Protein AF-A0A1B6I5Y1-F1 (afdb_monomer_lite)

Radius of gyration: 21.7 Å; chains: 1; bounding box: 47×39×63 Å

Structure (mmCIF, N/CA/C/O backbone):
data_AF-A0A1B6I5Y1-F1
#
_entry.id   AF-A0A1B6I5Y1-F1
#
loop_
_atom_site.group_PDB
_atom_site.id
_atom_site.type_symbol
_atom_site.label_atom_id
_atom_site.label_alt_id
_atom_site.label_comp_id
_atom_site.label_asym_id
_atom_site.label_entity_id
_atom_site.label_seq_id
_atom_site.pdbx_PDB_ins_code
_atom_site.Cartn_x
_atom_site.Cartn_y
_atom_site.Cartn_z
_atom_site.occupancy
_atom_site.B_iso_or_equiv
_atom_site.auth_seq_id
_atom_site.auth_comp_id
_atom_site.auth_asym_id
_atom_site.auth_atom_id
_atom_site.pdbx_PDB_model_num
ATOM 1 N N . ALA A 1 1 ? 21.804 2.739 -23.899 1.00 83.56 1 ALA A N 1
ATOM 2 C CA . ALA A 1 1 ? 20.332 2.683 -23.996 1.00 83.56 1 ALA A CA 1
ATOM 3 C C . ALA A 1 1 ? 19.768 3.865 -23.230 1.00 83.56 1 ALA A C 1
ATOM 5 O O . ALA A 1 1 ? 20.301 4.173 -22.169 1.00 83.56 1 ALA A O 1
ATOM 6 N N . THR A 1 2 ? 18.769 4.548 -23.776 1.00 92.75 2 THR A N 1
ATOM 7 C CA . THR A 1 2 ? 18.210 5.788 -23.212 1.00 92.75 2 THR A CA 1
ATOM 8 C C . THR A 1 2 ? 16.704 5.664 -23.040 1.00 92.75 2 THR A C 1
ATOM 10 O O . THR A 1 2 ? 16.043 5.015 -23.852 1.00 92.75 2 THR A O 1
ATOM 13 N N . VAL A 1 3 ? 16.177 6.280 -21.980 1.00 93.62 3 VAL A N 1
ATOM 14 C CA . VAL A 1 3 ? 14.732 6.390 -21.741 1.00 93.62 3 VAL A CA 1
ATOM 15 C C . VAL A 1 3 ? 14.197 7.565 -22.555 1.00 93.62 3 VAL A C 1
ATOM 17 O O . VAL A 1 3 ? 14.768 8.655 -22.518 1.00 93.62 3 VAL A O 1
ATOM 20 N N . HIS A 1 4 ? 13.123 7.339 -23.302 1.00 93.19 4 HIS A N 1
ATOM 21 C CA . HIS A 1 4 ? 12.463 8.363 -24.110 1.00 93.19 4 HIS A CA 1
ATOM 22 C C . HIS A 1 4 ? 11.214 8.921 -23.410 1.00 93.19 4 HIS A C 1
ATOM 24 O O . HIS A 1 4 ? 10.769 8.408 -22.387 1.00 93.19 4 HIS A O 1
ATOM 30 N N . HIS A 1 5 ? 10.635 9.994 -23.961 1.00 92.81 5 HIS A N 1
ATOM 31 C CA . HIS A 1 5 ? 9.440 10.651 -23.406 1.00 92.81 5 HIS A CA 1
ATOM 32 C C . HIS A 1 5 ? 8.190 9.757 -23.357 1.00 92.81 5 HIS A C 1
ATOM 34 O O . HIS A 1 5 ? 7.252 10.072 -22.636 1.00 92.81 5 HIS A O 1
ATOM 40 N N . ASP A 1 6 ? 8.178 8.662 -24.118 1.00 93.31 6 ASP A N 1
ATOM 41 C CA . ASP A 1 6 ? 7.140 7.628 -24.106 1.00 93.31 6 ASP A CA 1
ATOM 42 C C . ASP A 1 6 ? 7.409 6.522 -23.065 1.00 93.31 6 ASP A C 1
ATOM 44 O O . ASP A 1 6 ? 6.747 5.490 -23.093 1.00 93.31 6 ASP A O 1
ATOM 48 N N . TYR A 1 7 ? 8.385 6.723 -22.170 1.00 94.31 7 TYR A N 1
ATOM 49 C CA . TYR A 1 7 ? 8.868 5.776 -21.154 1.00 94.31 7 TYR A CA 1
ATOM 50 C C . TYR A 1 7 ? 9.551 4.517 -21.701 1.00 94.31 7 TYR A C 1
ATOM 52 O O . TYR A 1 7 ? 10.025 3.691 -20.918 1.00 94.31 7 TYR A O 1
ATOM 60 N N . SER A 1 8 ? 9.673 4.385 -23.024 1.00 95.44 8 SER A N 1
ATOM 61 C CA . SER A 1 8 ? 10.364 3.259 -23.644 1.00 95.44 8 SER A CA 1
ATOM 62 C C . SER A 1 8 ? 11.880 3.389 -23.511 1.00 95.44 8 SER A C 1
ATOM 64 O O . SER A 1 8 ? 12.449 4.487 -23.539 1.00 95.44 8 SER A O 1
ATOM 66 N N . VAL A 1 9 ? 12.558 2.248 -23.402 1.00 96.12 9 VAL A N 1
ATOM 67 C CA . VAL A 1 9 ? 14.023 2.180 -23.381 1.00 96.12 9 VAL A CA 1
ATOM 68 C C . VAL A 1 9 ? 14.500 1.744 -24.752 1.00 96.12 9 VAL A C 1
ATOM 70 O O . VAL A 1 9 ? 14.144 0.658 -25.213 1.00 96.12 9 VAL A O 1
ATOM 73 N N . ARG A 1 10 ? 15.319 2.572 -25.408 1.00 96.06 10 ARG A N 1
ATOM 74 C CA . ARG A 1 10 ? 15.784 2.307 -26.776 1.00 96.06 10 ARG A CA 1
ATOM 75 C C . ARG A 1 10 ? 17.303 2.279 -26.889 1.00 96.06 10 ARG A C 1
ATOM 77 O O . ARG A 1 10 ? 18.031 2.893 -26.101 1.00 96.06 10 ARG A O 1
ATOM 84 N N . THR A 1 11 ? 17.792 1.529 -27.870 1.00 95.12 11 THR A N 1
ATOM 85 C CA . THR A 1 11 ? 19.180 1.626 -28.340 1.00 95.12 11 THR A CA 1
ATOM 86 C C . THR A 1 11 ? 19.377 2.908 -29.150 1.00 95.12 11 THR A C 1
ATOM 88 O O . THR A 1 11 ? 18.416 3.534 -29.589 1.00 95.12 11 THR A O 1
ATOM 91 N N . GLU A 1 12 ? 20.631 3.272 -29.420 1.00 93.81 12 GLU A N 1
ATOM 92 C CA . GLU A 1 12 ? 20.963 4.424 -30.276 1.00 93.81 12 GLU A CA 1
ATOM 93 C C . GLU A 1 12 ? 20.404 4.287 -31.706 1.00 93.81 12 GLU A C 1
ATOM 95 O O . GLU A 1 12 ? 20.086 5.284 -32.345 1.00 93.81 12 GLU A O 1
ATOM 100 N N . SER A 1 13 ? 20.213 3.054 -32.191 1.00 93.25 13 SER A N 1
ATOM 101 C CA . SER A 1 13 ? 19.580 2.749 -33.482 1.00 93.25 13 SER A CA 1
ATOM 102 C C . SER A 1 13 ? 18.049 2.882 -33.486 1.00 93.25 13 SER A C 1
ATOM 104 O O . SER A 1 13 ? 17.427 2.687 -34.527 1.00 93.25 13 SER A O 1
ATOM 106 N N . GLY A 1 14 ? 17.427 3.176 -32.339 1.00 89.75 14 GLY A N 1
ATOM 107 C CA . GLY A 1 14 ? 15.977 3.324 -32.198 1.00 89.75 14 GLY A CA 1
ATOM 108 C C . GLY A 1 14 ? 15.206 2.023 -31.952 1.00 89.75 14 GLY A C 1
ATOM 109 O O . GLY A 1 14 ? 13.975 2.059 -31.884 1.00 89.75 14 GLY A O 1
ATOM 110 N N . CYS A 1 15 ? 15.892 0.887 -31.785 1.00 95.75 15 CYS A N 1
ATOM 111 C CA . CYS A 1 15 ? 15.256 -0.381 -31.423 1.00 95.75 15 CYS A CA 1
ATOM 112 C C . CYS A 1 15 ? 14.767 -0.340 -29.968 1.00 95.75 15 CYS A C 1
ATOM 114 O O . CYS A 1 15 ? 15.501 0.091 -29.078 1.00 95.75 15 CYS A O 1
ATOM 116 N N . ILE A 1 16 ? 13.540 -0.809 -29.728 1.00 95.12 16 ILE A N 1
ATOM 117 C CA . ILE A 1 16 ? 12.926 -0.855 -28.394 1.00 95.12 16 ILE A CA 1
ATOM 118 C C . ILE A 1 16 ? 13.461 -2.076 -27.640 1.00 95.12 16 ILE A C 1
ATOM 120 O O . ILE A 1 16 ? 13.318 -3.203 -28.107 1.00 95.12 16 ILE A O 1
ATOM 124 N N . LEU A 1 17 ? 14.077 -1.839 -26.482 1.00 95.06 17 LEU A N 1
ATOM 125 C CA . LEU A 1 17 ? 14.539 -2.871 -25.551 1.00 95.06 17 LEU A CA 1
ATOM 126 C C . LEU A 1 17 ? 13.477 -3.187 -24.495 1.00 95.06 17 LEU A C 1
ATOM 128 O O . LEU A 1 17 ? 13.259 -4.349 -24.175 1.00 95.06 17 LEU A O 1
ATOM 132 N N . GLN A 1 18 ? 12.827 -2.150 -23.963 1.00 95.38 18 GLN A N 1
ATOM 133 C CA . GLN A 1 18 ? 11.726 -2.257 -23.005 1.00 95.38 18 GLN A CA 1
ATOM 134 C C . GLN A 1 18 ? 10.613 -1.301 -23.420 1.00 95.38 18 GLN A C 1
ATOM 136 O O . GLN A 1 18 ? 10.889 -0.161 -23.807 1.00 95.38 18 GLN A O 1
ATOM 141 N N . PHE A 1 19 ? 9.365 -1.759 -23.324 1.00 95.62 19 PHE A N 1
ATOM 142 C CA . PHE A 1 19 ? 8.200 -0.911 -23.583 1.00 95.62 19 PHE A CA 1
ATOM 143 C C . PHE A 1 19 ? 8.048 0.173 -22.518 1.00 95.62 19 PHE A C 1
ATOM 145 O O . PHE A 1 19 ? 7.721 1.306 -22.854 1.00 95.62 19 PHE A O 1
ATOM 152 N N . VAL A 1 20 ? 8.344 -0.171 -21.265 1.00 95.56 20 VAL A N 1
ATOM 153 C CA . VAL A 1 20 ? 8.328 0.733 -20.118 1.00 95.56 20 VAL A CA 1
ATOM 154 C C . VAL A 1 20 ? 9.609 0.504 -19.323 1.00 95.56 20 VAL A C 1
ATOM 156 O O . VAL A 1 20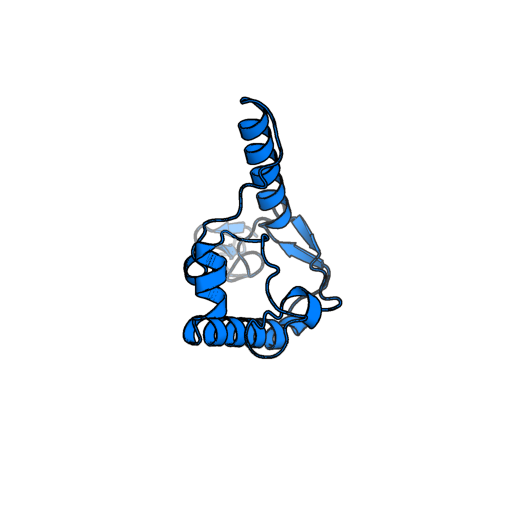 ? 9.988 -0.639 -19.070 1.00 95.56 20 VAL A O 1
ATOM 159 N N . TYR A 1 21 ? 10.300 1.580 -18.956 1.00 94.38 21 TYR A N 1
ATOM 160 C CA . TYR A 1 21 ? 11.478 1.516 -18.095 1.00 94.38 21 TYR A CA 1
ATOM 161 C C . TYR A 1 21 ? 11.163 0.759 -16.799 1.00 94.38 21 TYR A C 1
ATOM 163 O O . TYR A 1 21 ? 10.267 1.161 -16.067 1.00 94.38 21 TYR A O 1
ATOM 171 N N . GLY A 1 22 ? 11.885 -0.333 -16.533 1.00 92.00 22 GLY A N 1
ATOM 172 C CA . GLY A 1 22 ? 11.708 -1.111 -15.299 1.00 92.00 22 GLY A CA 1
ATOM 173 C C . GLY A 1 22 ? 10.350 -1.809 -15.155 1.00 92.00 22 GLY A C 1
ATOM 174 O O . GLY A 1 22 ? 10.021 -2.227 -14.054 1.00 92.00 22 GLY A O 1
ATOM 175 N N . ASP A 1 23 ? 9.567 -1.922 -16.237 1.00 92.19 23 ASP A N 1
ATOM 176 C CA . ASP A 1 23 ? 8.180 -2.424 -16.267 1.00 92.19 23 ASP A CA 1
ATOM 177 C C . ASP A 1 23 ? 7.155 -1.609 -15.441 1.00 92.19 23 ASP A C 1
ATOM 179 O O . ASP A 1 23 ? 5.954 -1.863 -15.536 1.00 92.19 23 ASP A O 1
ATOM 183 N N . ASP A 1 24 ? 7.592 -0.586 -14.699 1.00 92.75 24 ASP A N 1
ATOM 184 C CA . ASP A 1 24 ? 6.764 0.254 -13.819 1.00 92.75 24 ASP A CA 1
ATOM 185 C C . ASP A 1 24 ? 6.961 1.776 -14.011 1.00 92.75 24 ASP A C 1
ATOM 187 O O . ASP A 1 24 ? 6.210 2.577 -13.455 1.00 92.75 24 ASP A O 1
ATOM 191 N N . ALA A 1 25 ? 7.937 2.181 -14.830 1.00 93.00 25 ALA A N 1
ATOM 192 C CA . ALA A 1 25 ? 8.363 3.559 -15.082 1.00 93.00 25 ALA A CA 1
ATOM 193 C C . ALA A 1 25 ? 8.914 4.313 -13.857 1.00 93.00 25 ALA A C 1
ATOM 195 O O . ALA A 1 25 ? 9.085 5.536 -13.926 1.00 93.00 25 ALA A O 1
ATOM 196 N N . PHE A 1 26 ? 9.219 3.630 -12.752 1.00 93.50 26 PHE A N 1
ATOM 197 C CA . PHE A 1 26 ? 9.728 4.281 -11.550 1.00 93.50 26 PHE A CA 1
ATOM 198 C C . PHE A 1 26 ? 11.246 4.418 -11.566 1.00 93.50 26 PHE A C 1
ATOM 200 O O . PHE A 1 26 ? 11.988 3.509 -11.921 1.00 93.50 26 PHE A O 1
ATOM 207 N N . ASP A 1 27 ? 11.727 5.578 -11.124 1.00 92.31 27 ASP A N 1
ATOM 208 C CA . ASP A 1 27 ? 13.152 5.816 -10.934 1.00 92.31 27 ASP A CA 1
ATOM 209 C C . ASP A 1 27 ? 13.671 5.023 -9.727 1.00 92.31 27 ASP A C 1
ATOM 211 O O . ASP A 1 27 ? 13.259 5.251 -8.586 1.00 92.31 27 ASP A O 1
ATOM 215 N N . ALA A 1 28 ? 14.634 4.135 -9.983 1.00 90.62 28 ALA A N 1
ATOM 216 C CA . ALA A 1 28 ? 15.248 3.277 -8.979 1.00 90.62 28 ALA A CA 1
ATOM 217 C C . ALA A 1 28 ? 15.860 4.048 -7.795 1.00 90.62 28 ALA A C 1
ATOM 219 O O . ALA A 1 28 ? 15.939 3.504 -6.695 1.00 90.62 28 ALA A O 1
ATOM 220 N N . THR A 1 29 ? 16.271 5.310 -7.980 1.00 93.19 29 THR A N 1
ATOM 221 C CA . THR A 1 29 ? 16.825 6.130 -6.886 1.00 93.19 29 THR A CA 1
ATOM 222 C C . THR A 1 29 ? 15.780 6.549 -5.850 1.00 93.19 29 THR A C 1
ATOM 224 O O . THR A 1 29 ? 16.132 6.843 -4.707 1.00 93.19 29 THR A O 1
ATOM 227 N N . HIS A 1 30 ? 14.501 6.541 -6.231 1.00 92.94 30 HIS A N 1
ATOM 228 C CA . HIS A 1 30 ? 13.370 6.898 -5.377 1.00 92.94 30 HIS A CA 1
ATOM 229 C C . HIS A 1 30 ? 12.649 5.673 -4.798 1.00 92.94 30 HIS A C 1
ATOM 231 O O . HIS A 1 30 ? 11.698 5.834 -4.031 1.00 92.94 30 HIS A O 1
ATOM 237 N N . LEU A 1 31 ? 13.086 4.458 -5.141 1.00 94.19 31 LEU A N 1
ATOM 238 C CA . LEU A 1 31 ? 12.531 3.234 -4.580 1.00 94.19 31 LEU A CA 1
ATOM 239 C C . LEU A 1 31 ? 13.035 3.018 -3.149 1.00 94.19 31 LEU A C 1
ATOM 241 O O . LEU A 1 31 ? 14.233 3.028 -2.866 1.00 94.19 31 LEU A O 1
ATOM 245 N N . GLU A 1 32 ? 12.100 2.770 -2.238 1.00 94.00 32 GLU A N 1
ATOM 246 C CA . GLU A 1 32 ? 12.366 2.387 -0.856 1.00 94.00 32 GLU A CA 1
ATOM 247 C C . GLU A 1 32 ? 11.993 0.913 -0.657 1.00 94.00 32 GLU A C 1
ATOM 249 O O . GLU A 1 32 ? 10.996 0.433 -1.193 1.00 94.00 32 GLU A O 1
ATOM 254 N N . ASN A 1 33 ? 12.767 0.182 0.148 1.00 92.88 33 ASN A N 1
ATOM 255 C CA . ASN A 1 33 ? 12.392 -1.176 0.534 1.00 92.88 33 ASN A CA 1
ATOM 256 C C . ASN A 1 33 ? 11.319 -1.116 1.632 1.00 92.88 33 ASN A C 1
ATOM 258 O O . ASN A 1 33 ? 11.610 -0.731 2.769 1.00 92.88 33 ASN A O 1
ATOM 262 N N . VAL A 1 34 ? 10.087 -1.475 1.284 1.00 93.00 34 VAL A N 1
ATOM 263 C CA . VAL A 1 34 ? 8.928 -1.477 2.177 1.00 93.00 34 VAL A CA 1
ATOM 264 C C . VAL A 1 34 ? 8.683 -2.896 2.667 1.00 93.00 34 VAL A C 1
ATOM 266 O O . VAL A 1 34 ? 8.655 -3.841 1.883 1.00 93.00 34 VAL A O 1
ATOM 269 N N . SER A 1 35 ? 8.509 -3.046 3.979 1.00 91.44 35 SER A N 1
ATOM 270 C CA . SER A 1 35 ? 8.118 -4.315 4.591 1.00 91.44 35 SER A CA 1
ATOM 271 C C . SER A 1 35 ? 6.621 -4.343 4.862 1.00 91.44 35 SER A C 1
ATOM 273 O O . SER A 1 35 ? 6.114 -3.433 5.522 1.00 91.44 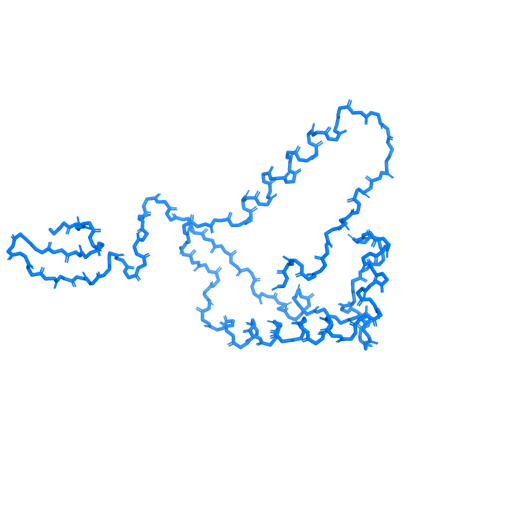35 SER A O 1
ATOM 275 N N . VAL A 1 36 ? 5.945 -5.404 4.431 1.00 88.12 36 VAL A N 1
ATOM 276 C CA . VAL A 1 36 ? 4.543 -5.667 4.769 1.00 88.12 36 VAL A CA 1
ATOM 277 C C . VAL A 1 36 ? 4.509 -6.901 5.642 1.00 88.12 36 VAL A C 1
ATOM 279 O O . VAL A 1 36 ? 4.863 -7.994 5.215 1.00 88.12 36 VAL A O 1
ATOM 282 N N . ASP A 1 37 ? 4.108 -6.712 6.891 1.00 87.56 37 ASP A N 1
ATOM 283 C CA . ASP A 1 37 ? 3.909 -7.831 7.795 1.00 87.56 37 ASP A CA 1
ATOM 284 C C . ASP A 1 37 ? 2.543 -8.466 7.516 1.00 87.56 37 ASP A C 1
ATOM 286 O O . ASP A 1 37 ? 1.508 -7.853 7.793 1.00 87.56 37 ASP A O 1
ATOM 290 N N . MET A 1 38 ? 2.569 -9.678 6.962 1.00 86.50 38 MET A N 1
ATOM 291 C CA . MET A 1 38 ? 1.392 -10.491 6.643 1.00 86.50 38 MET A CA 1
ATOM 292 C C . MET A 1 38 ? 1.106 -11.562 7.706 1.00 86.50 38 MET A C 1
ATOM 294 O O . MET A 1 38 ? 0.195 -12.376 7.535 1.00 86.50 38 MET A O 1
ATOM 298 N N . SER A 1 39 ? 1.867 -11.581 8.806 1.00 88.62 39 SER A N 1
ATOM 299 C CA . SER A 1 39 ? 1.576 -12.461 9.936 1.00 88.62 39 SER A CA 1
ATOM 300 C C . SER A 1 39 ? 0.231 -12.096 10.571 1.00 88.62 39 SER A C 1
ATOM 302 O O . SER A 1 39 ? -0.178 -10.933 10.581 1.00 88.62 39 SER A O 1
ATOM 304 N N . ASN A 1 40 ? -0.487 -13.114 11.058 1.00 90.25 40 ASN A N 1
ATOM 305 C CA . ASN A 1 40 ? -1.813 -12.979 11.672 1.00 90.25 40 ASN A CA 1
ATOM 306 C C . ASN A 1 40 ? -2.799 -12.152 10.824 1.00 90.25 40 ASN A C 1
ATOM 308 O O . ASN A 1 40 ? -3.550 -11.328 11.337 1.00 90.25 40 ASN A O 1
ATOM 312 N N . PHE A 1 41 ? -2.794 -12.378 9.504 1.00 90.25 41 PHE A N 1
ATOM 313 C CA . PHE A 1 41 ? -3.550 -11.591 8.525 1.00 90.25 41 PHE A CA 1
ATOM 314 C C . PHE A 1 41 ? -5.027 -11.389 8.903 1.00 90.25 41 PHE A C 1
ATOM 316 O O . PHE A 1 41 ? -5.533 -10.272 8.854 1.00 90.25 41 PHE A O 1
ATOM 323 N N . LYS A 1 42 ? -5.714 -12.457 9.330 1.00 91.31 42 LYS A N 1
ATOM 324 C CA . LYS A 1 42 ? -7.117 -12.369 9.755 1.00 91.31 42 LYS A CA 1
ATOM 325 C C . LYS A 1 42 ? -7.281 -11.430 10.951 1.00 91.31 42 LYS A C 1
ATOM 327 O O . LYS A 1 42 ? -8.036 -10.482 10.855 1.00 91.31 42 LYS A O 1
ATOM 332 N N . GLU A 1 43 ? -6.518 -11.627 12.022 1.00 90.38 43 GLU A N 1
ATOM 333 C CA . GLU A 1 43 ? -6.611 -10.807 13.241 1.00 90.38 43 GLU A CA 1
ATOM 334 C C . GLU A 1 43 ? -6.324 -9.320 13.009 1.00 90.38 43 GLU A C 1
ATOM 336 O O . GLU A 1 43 ? -6.758 -8.475 13.786 1.00 90.38 43 GLU A O 1
ATOM 341 N N . ARG A 1 44 ? -5.566 -8.993 11.959 1.00 89.00 44 ARG A N 1
ATOM 342 C CA . ARG A 1 44 ? -5.141 -7.620 11.677 1.00 89.00 44 ARG A CA 1
ATOM 343 C C . ARG A 1 44 ? -6.035 -6.875 10.696 1.00 89.00 44 ARG A C 1
ATOM 345 O O . ARG A 1 44 ? -6.091 -5.651 10.781 1.00 89.00 44 ARG A O 1
ATOM 352 N N . PHE A 1 45 ? -6.648 -7.581 9.750 1.00 90.94 45 PHE A N 1
ATOM 353 C CA . PHE A 1 45 ? -7.352 -6.960 8.623 1.00 90.94 45 PHE A CA 1
ATOM 354 C C . PHE A 1 45 ? -8.825 -7.356 8.520 1.00 90.94 45 PHE A C 1
ATOM 356 O O . PHE A 1 45 ? -9.559 -6.688 7.803 1.00 90.94 45 PHE A O 1
ATOM 363 N N . PHE A 1 46 ? -9.260 -8.417 9.203 1.00 93.69 46 PHE A N 1
ATOM 364 C CA . PHE A 1 46 ? -10.670 -8.792 9.240 1.00 93.69 46 PHE A CA 1
ATOM 365 C C . PHE A 1 46 ? -11.409 -7.936 10.269 1.00 93.69 46 PHE A C 1
ATOM 367 O O . PHE A 1 46 ? -10.937 -7.789 11.398 1.00 93.69 46 PHE A O 1
ATOM 374 N N . ILE A 1 47 ? -12.549 -7.377 9.868 1.00 92.12 47 ILE A N 1
ATOM 375 C CA . ILE A 1 47 ? -13.409 -6.550 10.714 1.00 92.12 47 ILE A CA 1
ATOM 376 C C . ILE A 1 47 ? -14.818 -7.120 10.628 1.00 92.12 47 ILE A C 1
ATOM 378 O O . ILE A 1 47 ? -15.374 -7.203 9.539 1.00 92.12 47 ILE A O 1
ATOM 382 N N . ASP A 1 48 ? -15.394 -7.469 11.773 1.00 92.00 48 ASP A N 1
ATOM 383 C CA . ASP A 1 48 ? -16.771 -7.956 11.870 1.00 92.00 48 ASP A CA 1
ATOM 384 C C . ASP A 1 48 ? -17.461 -7.284 13.054 1.00 92.00 48 ASP A C 1
ATOM 386 O O . ASP A 1 48 ? -17.088 -7.485 14.209 1.00 92.00 48 ASP A O 1
ATOM 390 N N . ASN A 1 49 ? -18.456 -6.449 12.761 1.00 88.19 49 ASN A N 1
ATOM 391 C CA . ASN A 1 49 ? -19.207 -5.733 13.791 1.00 88.19 49 ASN A CA 1
ATOM 392 C C . ASN A 1 49 ? -20.513 -6.440 14.201 1.00 88.19 49 ASN A C 1
ATOM 394 O O . ASN A 1 49 ? -21.178 -5.961 15.119 1.00 88.19 49 ASN A O 1
ATOM 398 N N . PHE A 1 50 ? -20.881 -7.562 13.568 1.00 86.69 50 PHE A N 1
ATOM 399 C CA . PHE A 1 50 ? -22.193 -8.198 13.735 1.00 86.69 50 PHE A CA 1
ATOM 400 C C . PHE A 1 50 ? -22.137 -9.579 14.393 1.00 86.69 50 PHE A C 1
ATOM 402 O O . PHE A 1 50 ? -22.969 -9.867 15.257 1.00 86.69 50 PHE A O 1
ATOM 409 N N . ILE A 1 51 ? -21.210 -10.449 13.979 1.00 85.44 51 ILE A N 1
ATOM 410 C CA . ILE A 1 51 ? -21.200 -11.859 14.400 1.00 85.44 51 ILE A CA 1
ATOM 411 C C . ILE A 1 51 ? -20.121 -12.091 15.456 1.00 85.44 51 ILE A C 1
ATOM 413 O O . ILE A 1 51 ? -20.429 -12.553 16.558 1.00 85.44 51 ILE A O 1
ATOM 417 N N . ASP A 1 52 ? -18.870 -11.764 15.137 1.00 85.88 52 ASP A N 1
ATOM 418 C CA . ASP A 1 52 ? -17.726 -11.992 16.014 1.00 85.88 52 ASP A CA 1
ATOM 419 C C . ASP A 1 52 ? -17.177 -10.691 16.612 1.00 85.88 52 ASP A C 1
ATOM 421 O O . ASP A 1 52 ? -16.335 -9.999 16.037 1.00 85.88 52 ASP A O 1
ATOM 425 N N . LEU A 1 53 ? -17.617 -10.391 17.838 1.00 84.50 53 LEU A N 1
ATOM 426 C CA . LEU A 1 53 ? -17.188 -9.203 18.576 1.00 84.50 53 LEU A CA 1
ATOM 427 C C . LEU A 1 53 ? -15.682 -9.182 18.888 1.00 84.50 53 LEU A C 1
ATOM 429 O O . LEU A 1 53 ? -15.170 -8.124 19.260 1.00 84.50 53 LEU A O 1
ATOM 433 N N . GLU A 1 54 ? -14.955 -10.295 18.737 1.00 87.94 54 GLU A N 1
ATOM 434 C CA . GLU A 1 54 ? -13.494 -10.303 18.866 1.00 87.94 54 GLU A CA 1
ATOM 435 C C . GLU A 1 54 ? -12.820 -9.473 17.762 1.00 87.94 54 GLU A C 1
ATOM 437 O O . GLU A 1 54 ? -11.844 -8.768 18.035 1.00 87.94 54 GLU A O 1
ATOM 442 N N . TYR A 1 55 ? -13.384 -9.494 16.550 1.00 88.19 55 TYR A N 1
ATOM 443 C CA . TYR A 1 55 ? -12.913 -8.732 15.387 1.00 88.19 55 TYR A CA 1
ATOM 444 C C . TYR A 1 55 ? -13.665 -7.408 15.188 1.00 88.19 55 TYR A C 1
ATOM 446 O O . TYR A 1 55 ? -13.440 -6.705 14.200 1.00 88.19 55 TYR A O 1
ATOM 454 N N . SER A 1 56 ? -14.531 -7.041 16.134 1.00 89.38 56 SER A N 1
ATOM 455 C CA . SER A 1 56 ? -15.247 -5.769 16.091 1.00 89.38 56 SER A CA 1
ATOM 456 C C . SER A 1 56 ? -14.338 -4.588 16.413 1.00 89.38 56 SER A C 1
ATOM 458 O O . SER A 1 56 ? -13.351 -4.674 17.160 1.00 89.38 56 SER A O 1
ATOM 460 N N . ILE A 1 57 ? -14.693 -3.430 15.864 1.00 87.75 57 ILE A N 1
ATOM 461 C CA . ILE A 1 57 ? -14.044 -2.177 16.238 1.00 87.75 57 ILE A CA 1
ATOM 462 C C . ILE A 1 57 ? -14.340 -1.913 17.720 1.00 87.75 57 ILE A C 1
ATOM 464 O O . ILE A 1 57 ? -15.455 -2.088 18.191 1.00 87.75 57 ILE A O 1
ATOM 468 N N . LYS A 1 58 ? -13.340 -1.484 18.497 1.00 88.19 58 LYS A N 1
ATOM 469 C CA . LYS A 1 58 ? -13.540 -1.213 19.930 1.00 88.19 58 LYS A CA 1
ATOM 470 C C . LYS A 1 58 ? -14.246 0.131 20.151 1.00 88.19 58 LYS A C 1
ATOM 472 O O . LYS A 1 58 ? -13.860 1.123 19.519 1.00 88.19 58 LYS A O 1
ATOM 477 N N . PRO A 1 59 ? -15.188 0.222 21.109 1.00 82.75 59 PRO A N 1
ATOM 478 C CA . PRO A 1 59 ? -15.820 1.489 21.453 1.00 82.75 59 PRO A CA 1
ATOM 479 C C . PRO A 1 59 ? -14.761 2.485 21.950 1.00 82.75 59 PRO A C 1
ATOM 481 O O . PRO A 1 59 ? -13.978 2.187 22.852 1.00 82.75 59 PRO A O 1
ATOM 484 N N . GLY A 1 60 ? -14.720 3.666 21.329 1.00 81.69 60 GLY A N 1
ATOM 485 C CA . GLY A 1 60 ? -13.736 4.721 21.605 1.00 81.69 60 GLY A CA 1
ATOM 486 C C . GLY A 1 60 ? -12.545 4.784 20.642 1.00 81.69 60 GLY A C 1
ATOM 487 O O . GLY A 1 60 ? -11.785 5.748 20.708 1.00 81.69 60 GLY A O 1
ATOM 488 N N . ALA A 1 61 ? -12.394 3.818 19.727 1.00 83.88 61 ALA A N 1
ATOM 489 C CA . ALA A 1 61 ? -11.391 3.887 18.657 1.00 83.88 61 ALA A CA 1
ATOM 490 C C . ALA A 1 61 ? -11.746 4.929 17.576 1.00 83.88 61 ALA A C 1
ATOM 492 O O . ALA A 1 61 ? -10.866 5.575 17.005 1.00 83.88 61 ALA A O 1
ATOM 493 N N . VAL A 1 62 ? -13.041 5.106 17.320 1.00 86.38 62 VAL A N 1
ATOM 494 C CA . VAL A 1 62 ? -13.616 6.076 16.375 1.00 86.38 62 VAL A CA 1
ATOM 495 C C . VAL A 1 62 ? -14.651 6.940 17.091 1.00 86.38 62 VAL A C 1
ATOM 497 O O . VAL A 1 62 ? -14.992 6.664 18.246 1.00 86.38 62 VAL A O 1
ATOM 500 N N . SER A 1 63 ? -15.121 8.011 16.441 1.00 87.12 63 SER A N 1
ATOM 501 C CA . SER A 1 63 ? -16.160 8.853 17.031 1.00 87.12 63 SER A CA 1
ATOM 502 C C . SER A 1 63 ? -17.431 8.040 17.243 1.00 87.12 63 SER A C 1
ATOM 504 O O . SER A 1 63 ? -17.726 7.126 16.475 1.00 87.12 63 SER A O 1
ATOM 506 N N . ARG A 1 64 ? -18.193 8.372 18.288 1.00 86.50 64 ARG A N 1
ATOM 507 C CA . ARG A 1 64 ? -19.433 7.659 18.616 1.00 86.50 64 ARG A CA 1
ATOM 508 C C . ARG A 1 64 ? -20.378 7.545 17.413 1.00 86.50 64 ARG A C 1
ATOM 510 O O . ARG A 1 64 ? -20.864 6.456 17.145 1.00 86.50 64 ARG A O 1
ATOM 517 N N . ASP A 1 65 ? -20.554 8.633 16.669 1.00 86.12 65 ASP A N 1
ATOM 518 C CA . ASP A 1 65 ? -21.432 8.671 15.494 1.00 86.12 65 ASP A CA 1
ATOM 519 C C . ASP A 1 65 ? -20.964 7.710 14.386 1.00 86.12 65 ASP A C 1
ATOM 521 O O . ASP A 1 65 ? -21.777 7.064 13.731 1.00 86.12 65 ASP A O 1
ATOM 525 N N . VAL A 1 66 ? -19.645 7.587 14.183 1.00 86.38 66 VAL A N 1
ATOM 526 C CA . VAL A 1 66 ? -19.069 6.653 13.203 1.00 86.38 66 VAL A CA 1
ATOM 527 C C . VAL A 1 66 ? -19.191 5.217 13.701 1.00 86.38 66 VAL A C 1
ATOM 529 O O . VAL A 1 66 ? -19.505 4.332 12.918 1.00 86.38 66 VAL A O 1
ATOM 532 N N . TYR A 1 67 ? -18.973 4.984 14.994 1.00 89.12 67 TYR A N 1
ATOM 533 C CA . TYR A 1 67 ? -19.122 3.663 15.595 1.00 89.12 67 TYR A CA 1
ATOM 534 C C . TYR A 1 67 ? -20.551 3.128 15.448 1.00 89.12 67 TYR A C 1
ATOM 536 O O . TYR A 1 67 ? -20.733 2.006 14.990 1.00 89.12 67 TYR A O 1
ATOM 544 N N . GLU A 1 68 ? -21.555 3.943 15.790 1.00 87.44 68 GLU A N 1
ATOM 545 C CA . GLU A 1 68 ? -22.972 3.578 15.657 1.00 87.44 68 GLU A CA 1
ATOM 546 C C . GLU A 1 68 ? -23.316 3.254 14.195 1.00 87.44 68 GLU A C 1
ATOM 548 O O . GLU A 1 68 ? -23.903 2.210 13.925 1.00 87.44 68 GLU A O 1
ATOM 553 N N . LEU A 1 69 ? -22.836 4.061 13.240 1.00 87.19 69 LEU A N 1
ATOM 554 C CA . LEU A 1 69 ? -22.992 3.770 11.813 1.00 87.19 69 LEU A CA 1
ATOM 555 C C . LEU A 1 69 ? -22.377 2.416 11.417 1.00 87.19 69 LEU A C 1
ATOM 557 O O . LEU A 1 69 ? -23.005 1.656 10.692 1.00 87.19 69 LEU A O 1
ATOM 561 N N . MET A 1 70 ? -21.165 2.097 11.887 1.00 85.88 70 MET A N 1
ATOM 562 C CA . MET A 1 70 ? -20.482 0.844 11.528 1.00 85.88 70 MET A CA 1
ATOM 563 C C . MET A 1 70 ? -21.114 -0.409 12.145 1.00 85.88 70 MET A C 1
ATOM 565 O O . MET A 1 70 ? -20.922 -1.498 11.608 1.00 85.88 70 MET A O 1
ATOM 569 N N . CYS A 1 71 ? -21.837 -0.270 13.258 1.00 88.00 71 CYS A N 1
ATOM 570 C CA . CYS A 1 71 ? -22.553 -1.374 13.897 1.00 88.00 71 CYS A CA 1
ATOM 571 C C . CYS A 1 71 ? -23.950 -1.615 13.310 1.00 88.00 71 CYS A C 1
ATOM 573 O O . CYS A 1 71 ? -24.449 -2.731 13.412 1.00 88.00 71 CYS A O 1
ATOM 575 N N . ASP A 1 72 ? -24.581 -0.595 12.723 1.00 89.81 72 ASP A N 1
ATOM 576 C CA . ASP A 1 72 ? -25.956 -0.695 12.216 1.00 89.81 72 ASP A CA 1
ATOM 577 C C . ASP A 1 72 ? -26.023 -0.963 10.699 1.00 89.81 72 ASP A C 1
ATOM 579 O O . ASP A 1 72 ? -27.028 -1.477 10.200 1.00 89.81 72 ASP A O 1
ATOM 583 N N . ASP A 1 73 ? -24.970 -0.627 9.950 1.00 91.75 73 ASP A N 1
ATOM 584 C CA . ASP A 1 73 ? -24.960 -0.655 8.486 1.00 91.75 73 ASP A CA 1
ATOM 585 C C . ASP A 1 73 ? -24.465 -1.996 7.907 1.00 91.75 73 ASP A C 1
ATOM 587 O O . ASP A 1 73 ? -23.271 -2.308 7.901 1.00 91.75 73 ASP A O 1
ATOM 591 N N . ALA A 1 74 ? -25.404 -2.790 7.386 1.00 91.75 74 ALA A N 1
ATOM 592 C CA . ALA A 1 74 ? -25.114 -4.078 6.758 1.00 91.75 74 ALA A CA 1
ATOM 593 C C . ALA A 1 74 ? -24.458 -3.954 5.368 1.00 91.75 74 ALA A C 1
ATOM 595 O O . ALA A 1 74 ? -23.701 -4.843 4.981 1.00 91.75 74 ALA A O 1
ATOM 596 N N . GLU A 1 75 ? -24.720 -2.874 4.620 1.00 92.06 75 GLU A N 1
ATOM 597 C CA . GLU A 1 75 ? -24.094 -2.654 3.305 1.00 92.06 75 GLU A CA 1
ATOM 598 C C . GLU A 1 75 ? -22.606 -2.338 3.478 1.00 92.06 75 GLU A C 1
ATOM 600 O O . GLU A 1 75 ? -21.758 -2.852 2.747 1.00 92.06 75 GLU A O 1
ATOM 605 N N . LEU A 1 76 ? -22.274 -1.555 4.507 1.00 91.44 76 LEU A N 1
ATOM 606 C CA . LEU A 1 76 ? -20.889 -1.278 4.864 1.00 91.44 76 LEU A CA 1
ATOM 607 C C . LEU A 1 76 ? -20.129 -2.547 5.268 1.00 91.44 76 LEU A C 1
ATOM 609 O O . LEU A 1 76 ? -18.975 -2.713 4.874 1.00 91.44 76 LEU A O 1
ATOM 613 N N . GLN A 1 77 ? -20.755 -3.440 6.040 1.00 93.06 77 GLN A N 1
ATOM 614 C CA . GLN A 1 77 ? -20.134 -4.715 6.407 1.00 93.06 77 GLN A CA 1
ATOM 615 C C . GLN A 1 77 ? -19.874 -5.585 5.175 1.00 93.06 77 GLN A C 1
ATOM 617 O O . GLN A 1 77 ? -18.785 -6.137 5.053 1.00 93.06 77 GLN A O 1
ATOM 622 N N . GLN A 1 78 ? -20.815 -5.638 4.227 1.00 93.44 78 GLN A N 1
ATOM 623 C CA . GLN A 1 78 ? -20.602 -6.353 2.970 1.00 93.44 78 GLN A CA 1
ATOM 624 C C . GLN A 1 78 ? -19.387 -5.801 2.205 1.00 93.44 78 GLN A C 1
ATOM 626 O O . GLN A 1 78 ? -18.567 -6.576 1.721 1.00 93.44 78 GLN A O 1
ATOM 631 N N . LEU A 1 79 ? -19.229 -4.476 2.134 1.00 94.12 79 LEU A N 1
ATOM 632 C CA . LEU A 1 79 ? -18.078 -3.858 1.469 1.00 94.12 79 LEU A CA 1
ATOM 633 C C . LEU A 1 79 ? -16.750 -4.191 2.174 1.00 94.12 79 LEU A C 1
ATOM 635 O O . LEU A 1 79 ? -15.744 -4.446 1.515 1.00 94.12 79 LEU A O 1
ATOM 639 N N . LEU A 1 80 ? -16.739 -4.223 3.510 1.00 93.38 80 LEU A N 1
ATOM 640 C CA . LEU A 1 80 ? -15.569 -4.643 4.289 1.00 93.38 80 LEU A CA 1
ATOM 641 C C . LEU A 1 80 ? -15.205 -6.113 4.036 1.00 93.38 80 LEU A C 1
ATOM 643 O O . LEU A 1 80 ? -14.019 -6.437 3.932 1.00 93.38 80 LEU A O 1
ATOM 647 N N . ASP A 1 81 ? -16.208 -6.982 3.911 1.00 94.25 81 ASP A N 1
ATOM 648 C CA . ASP A 1 81 ? -16.012 -8.399 3.606 1.00 94.25 81 ASP A CA 1
ATOM 649 C C . ASP A 1 81 ? -15.451 -8.585 2.185 1.00 94.25 81 ASP A C 1
ATOM 651 O O . ASP A 1 81 ? -14.481 -9.323 2.003 1.00 94.25 81 ASP A O 1
ATOM 655 N N . GLU A 1 82 ? -15.985 -7.863 1.192 1.00 95.44 82 GLU A N 1
ATOM 656 C CA . GLU A 1 82 ? -15.495 -7.874 -0.196 1.00 95.44 82 GLU A CA 1
ATOM 657 C C . GLU A 1 82 ? -14.025 -7.425 -0.289 1.00 95.44 82 GLU A C 1
ATOM 659 O O . GLU A 1 82 ? -13.197 -8.089 -0.924 1.00 95.44 82 GLU A O 1
ATOM 664 N N . GLU A 1 83 ? -13.664 -6.338 0.398 1.00 94.38 83 GLU A N 1
ATOM 665 C CA . GLU A 1 83 ? -12.281 -5.860 0.465 1.00 94.38 83 GLU A CA 1
ATOM 666 C C . GLU A 1 83 ? -11.361 -6.871 1.163 1.00 94.38 83 GLU A C 1
ATOM 668 O O . GLU A 1 83 ? -10.253 -7.154 0.692 1.00 94.38 83 GLU A O 1
ATOM 673 N N . TYR A 1 84 ? -11.812 -7.474 2.266 1.00 94.94 84 TYR A N 1
ATOM 674 C CA . TYR A 1 84 ? -11.041 -8.508 2.951 1.00 94.94 84 TYR A CA 1
ATOM 675 C C . TYR A 1 84 ? -10.799 -9.727 2.053 1.00 94.94 84 TYR A C 1
ATOM 677 O O . TYR A 1 84 ? -9.671 -10.231 1.989 1.00 94.94 84 TYR A O 1
ATOM 685 N N . GLU A 1 85 ? -11.823 -10.194 1.337 1.00 96.00 85 GLU A N 1
ATOM 686 C CA . GLU A 1 85 ? -11.706 -11.299 0.386 1.00 96.00 85 GLU A CA 1
ATOM 687 C C . GLU A 1 85 ? -10.723 -10.971 -0.738 1.00 96.00 85 GLU A C 1
ATOM 689 O O . GLU A 1 85 ? -9.856 -11.796 -1.056 1.00 96.00 85 GLU A O 1
ATOM 694 N N . TYR A 1 86 ? -10.788 -9.756 -1.288 1.00 95.06 86 TYR A N 1
ATOM 695 C CA . TYR A 1 86 ? -9.841 -9.284 -2.290 1.00 95.06 86 TYR A CA 1
ATOM 696 C C . TYR A 1 86 ? -8.402 -9.311 -1.759 1.00 95.06 86 TYR A C 1
ATOM 698 O O . TYR A 1 86 ? -7.507 -9.876 -2.401 1.00 95.06 86 TYR A O 1
ATOM 706 N N . LEU A 1 87 ? -8.154 -8.762 -0.569 1.00 93.06 87 LEU A N 1
ATOM 707 C CA . LEU A 1 87 ? -6.816 -8.759 0.022 1.00 93.06 87 LEU A CA 1
ATOM 708 C C . LEU A 1 87 ? -6.332 -10.183 0.333 1.00 93.06 87 LEU A C 1
ATOM 710 O O . LEU A 1 87 ? -5.175 -10.521 0.068 1.00 93.06 87 LEU A O 1
ATOM 714 N N . HIS A 1 88 ? -7.211 -11.045 0.849 1.00 94.00 88 HIS A N 1
ATOM 715 C CA . HIS A 1 88 ? -6.889 -12.435 1.153 1.00 94.00 88 HIS A CA 1
ATOM 716 C C . HIS A 1 88 ? -6.551 -13.235 -0.113 1.00 94.00 88 HIS A C 1
ATOM 718 O O . HIS A 1 88 ? -5.588 -14.007 -0.110 1.00 94.00 88 HIS A O 1
ATOM 724 N N . ALA A 1 89 ? -7.295 -13.035 -1.205 1.00 94.69 89 ALA A N 1
ATOM 725 C CA . ALA A 1 89 ? -7.026 -13.666 -2.492 1.00 94.69 89 ALA A CA 1
ATOM 726 C C . ALA A 1 89 ? -5.674 -13.222 -3.067 1.00 94.69 89 ALA A C 1
ATOM 728 O O . ALA A 1 89 ? -4.907 -14.060 -3.539 1.00 94.69 89 ALA A O 1
ATOM 729 N N . ASN A 1 90 ? -5.336 -11.934 -2.968 1.00 93.25 90 ASN A N 1
ATOM 730 C CA . ASN A 1 90 ? -4.132 -11.363 -3.579 1.00 93.25 90 ASN A CA 1
ATOM 731 C C . ASN A 1 90 ? -2.874 -11.420 -2.698 1.00 93.25 90 ASN A C 1
ATOM 733 O O . ASN A 1 90 ? -1.777 -11.161 -3.188 1.00 93.25 90 ASN A O 1
ATOM 737 N N . ARG A 1 91 ? -2.980 -11.814 -1.422 1.00 89.75 91 ARG A N 1
ATOM 738 C CA . ARG A 1 91 ? -1.849 -11.815 -0.472 1.00 89.75 91 ARG A CA 1
ATOM 739 C C . ARG A 1 91 ? -0.606 -12.570 -0.947 1.00 89.75 91 ARG A C 1
ATOM 741 O O . ARG A 1 91 ? 0.502 -12.224 -0.564 1.00 89.75 91 ARG A O 1
ATOM 748 N N . HIS A 1 92 ? -0.793 -13.612 -1.755 1.00 88.44 92 HIS A N 1
ATOM 749 C CA . HIS A 1 92 ? 0.287 -14.463 -2.255 1.00 88.44 92 HIS A CA 1
ATOM 750 C C . HIS A 1 92 ? 1.144 -13.778 -3.331 1.00 88.44 92 HIS A C 1
ATOM 752 O O . HIS A 1 92 ? 2.231 -14.259 -3.636 1.00 88.44 92 HIS A O 1
ATOM 758 N N . LEU A 1 93 ? 0.656 -12.674 -3.907 1.00 88.44 93 LEU A N 1
ATO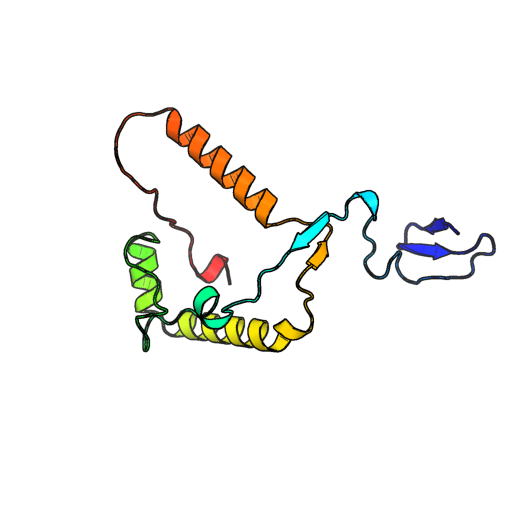M 759 C CA . LEU A 1 93 ? 1.385 -11.863 -4.880 1.00 88.44 93 LEU A CA 1
ATOM 760 C C . LEU A 1 93 ? 2.388 -10.916 -4.207 1.00 88.44 93 LEU A C 1
ATOM 762 O O . LEU A 1 93 ? 3.278 -10.400 -4.879 1.00 88.44 93 LEU A O 1
ATOM 766 N N . LEU A 1 94 ? 2.252 -10.678 -2.897 1.00 85.81 94 LEU A N 1
ATOM 767 C CA . LEU A 1 94 ? 3.139 -9.801 -2.142 1.00 85.81 94 LEU A CA 1
ATOM 768 C C . LEU A 1 94 ? 4.257 -10.605 -1.476 1.00 85.81 94 LEU A C 1
ATOM 770 O O . LEU A 1 94 ? 4.018 -11.612 -0.812 1.00 85.81 94 LEU A O 1
ATOM 774 N N . SER A 1 95 ? 5.486 -10.115 -1.609 1.00 84.50 95 SER A N 1
ATOM 775 C CA . SER A 1 95 ? 6.610 -10.542 -0.780 1.00 84.50 95 SER A CA 1
ATOM 776 C C . SER A 1 95 ? 6.660 -9.727 0.516 1.00 84.50 95 SER A C 1
ATOM 778 O O . SER A 1 95 ? 6.299 -8.551 0.531 1.00 84.50 95 SER A O 1
ATOM 780 N N . ASP A 1 96 ? 7.198 -10.316 1.590 1.00 84.88 96 ASP A N 1
ATOM 781 C CA . ASP A 1 96 ? 7.378 -9.649 2.896 1.00 84.88 96 ASP A CA 1
ATOM 782 C C . ASP A 1 96 ? 8.108 -8.302 2.793 1.00 84.88 96 ASP A C 1
ATOM 784 O O . ASP A 1 96 ? 7.941 -7.405 3.621 1.00 84.88 96 ASP A O 1
ATOM 788 N N . ARG A 1 97 ? 8.971 -8.175 1.782 1.00 88.81 97 ARG A N 1
ATOM 789 C CA . ARG A 1 97 ? 9.717 -6.967 1.445 1.00 88.81 97 ARG A CA 1
ATOM 790 C C . ARG A 1 97 ? 9.642 -6.732 -0.050 1.00 88.81 97 ARG A C 1
ATOM 792 O O . ARG A 1 97 ? 9.948 -7.646 -0.818 1.00 88.81 97 ARG A O 1
ATOM 799 N N . TYR A 1 98 ? 9.281 -5.522 -0.453 1.00 90.69 98 TYR A N 1
ATOM 800 C CA . TYR A 1 98 ? 9.231 -5.131 -1.856 1.00 90.69 98 TYR A CA 1
ATOM 801 C C . TYR A 1 98 ? 9.700 -3.686 -2.039 1.00 90.69 98 TYR A C 1
ATOM 803 O O . TYR A 1 98 ? 9.584 -2.849 -1.142 1.00 90.69 98 TYR A O 1
ATOM 811 N N . ALA A 1 99 ? 10.278 -3.400 -3.203 1.00 92.94 99 ALA A N 1
ATOM 812 C CA . ALA A 1 99 ? 10.683 -2.050 -3.560 1.00 92.94 99 ALA A CA 1
ATOM 813 C C . ALA A 1 99 ? 9.447 -1.258 -3.999 1.00 92.94 99 ALA A C 1
ATOM 815 O O . ALA A 1 99 ? 8.740 -1.673 -4.912 1.00 92.94 99 ALA A O 1
ATOM 816 N N . SER A 1 100 ? 9.185 -0.133 -3.341 1.00 93.19 100 SER A N 1
ATOM 817 C CA . SER A 1 100 ? 8.057 0.744 -3.646 1.00 93.19 100 SER A CA 1
ATOM 818 C C . SER A 1 100 ? 8.525 2.194 -3.732 1.00 93.19 100 SER A C 1
ATOM 820 O O . SER A 1 100 ? 9.287 2.635 -2.866 1.00 93.19 100 SER A O 1
ATOM 822 N N . PRO A 1 101 ? 8.034 2.982 -4.702 1.00 94.62 101 PRO A N 1
ATOM 823 C CA . PRO A 1 101 ? 8.285 4.424 -4.749 1.00 94.62 101 PRO A CA 1
ATOM 824 C C . PRO A 1 101 ? 7.567 5.177 -3.617 1.00 94.62 101 PRO A C 1
ATOM 826 O O . PRO A 1 101 ? 7.890 6.327 -3.314 1.00 94.62 101 PRO A O 1
ATOM 829 N N . VAL A 1 102 ? 6.563 4.552 -2.989 1.00 93.88 102 VAL A N 1
ATOM 830 C CA . VAL A 1 102 ? 5.727 5.171 -1.958 1.00 93.88 102 VAL A CA 1
ATOM 831 C C . VAL A 1 102 ? 5.749 4.340 -0.686 1.00 93.88 102 VAL A C 1
ATOM 833 O O . VAL A 1 102 ? 5.317 3.189 -0.647 1.00 93.88 102 VAL A O 1
ATOM 836 N N . ASN A 1 103 ? 6.188 4.979 0.394 1.00 94.31 103 ASN A N 1
ATOM 837 C CA . ASN A 1 103 ? 6.159 4.424 1.738 1.00 94.31 103 ASN A CA 1
ATOM 838 C C . ASN A 1 103 ? 5.017 5.057 2.546 1.00 94.31 103 ASN A C 1
ATOM 840 O O . ASN A 1 103 ? 5.173 6.117 3.163 1.00 94.31 103 ASN A O 1
ATOM 844 N N . ILE A 1 104 ? 3.856 4.397 2.534 1.00 93.2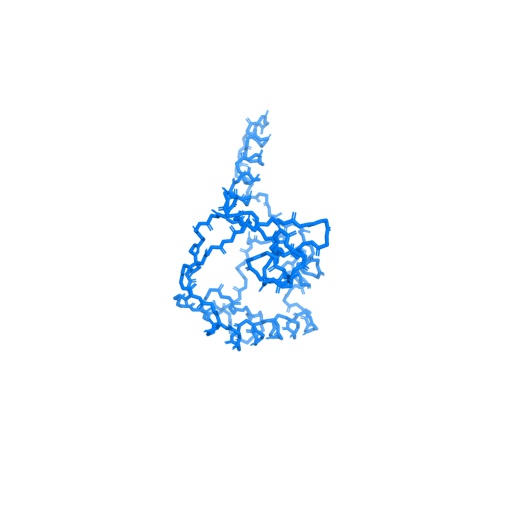5 104 ILE A N 1
ATOM 845 C CA . ILE A 1 104 ? 2.631 4.880 3.190 1.00 93.25 104 ILE A CA 1
ATOM 846 C C . ILE A 1 104 ? 2.834 5.008 4.706 1.00 93.25 104 ILE A C 1
ATOM 848 O O . ILE A 1 104 ? 2.436 6.009 5.300 1.00 93.25 104 ILE A O 1
ATOM 852 N N . GLN A 1 105 ? 3.539 4.062 5.333 1.00 91.88 105 GLN A N 1
ATOM 853 C CA . GLN A 1 105 ? 3.836 4.089 6.767 1.00 91.88 105 GLN A CA 1
ATOM 854 C C . GLN A 1 105 ? 4.594 5.364 7.163 1.00 91.88 105 GLN A C 1
ATOM 856 O O . GLN A 1 105 ? 4.234 6.036 8.132 1.00 91.88 105 GLN A O 1
ATOM 861 N N . ARG A 1 106 ? 5.608 5.751 6.380 1.00 92.44 106 ARG A N 1
ATOM 862 C CA . ARG A 1 106 ? 6.363 6.993 6.598 1.00 92.44 106 ARG A CA 1
ATOM 863 C C . ARG A 1 106 ? 5.477 8.231 6.458 1.00 92.44 106 ARG A C 1
ATOM 865 O O . ARG A 1 106 ? 5.621 9.172 7.242 1.00 92.44 106 ARG A O 1
ATOM 872 N N . ILE A 1 107 ? 4.574 8.243 5.478 1.00 94.19 107 ILE A N 1
ATOM 873 C CA . ILE A 1 107 ? 3.615 9.337 5.281 1.00 94.19 107 ILE A CA 1
ATOM 874 C C . ILE A 1 107 ? 2.700 9.446 6.509 1.00 94.19 107 ILE A C 1
ATOM 876 O O . ILE A 1 107 ? 2.655 10.508 7.133 1.00 94.19 107 ILE A O 1
ATOM 880 N N . LEU A 1 108 ? 2.067 8.348 6.930 1.00 91.62 108 LEU A N 1
ATOM 881 C CA . LEU A 1 108 ? 1.181 8.308 8.100 1.00 91.62 108 LEU A CA 1
ATOM 882 C C . LEU A 1 108 ? 1.881 8.786 9.379 1.00 91.62 108 LEU A C 1
ATOM 884 O O . LEU A 1 108 ? 1.353 9.632 10.102 1.00 91.62 108 LEU A O 1
ATOM 888 N N . MET A 1 109 ? 3.111 8.326 9.630 1.00 91.06 109 MET A N 1
ATOM 889 C CA . MET A 1 109 ? 3.904 8.755 10.788 1.00 91.06 109 M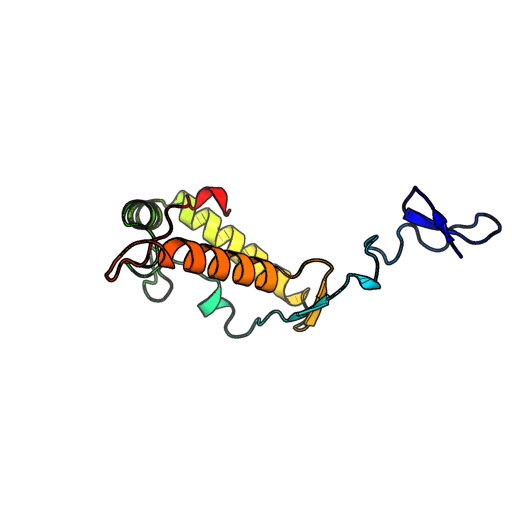ET A CA 1
ATOM 890 C C . MET A 1 109 ? 4.171 10.265 10.798 1.00 91.06 109 MET A C 1
ATOM 892 O O . MET A 1 109 ? 4.081 10.903 11.852 1.00 91.06 109 MET A O 1
ATOM 896 N N . LYS A 1 110 ? 4.482 10.857 9.636 1.00 92.75 110 LYS A N 1
ATOM 897 C CA . LYS A 1 110 ? 4.695 12.308 9.513 1.00 92.75 110 LYS A CA 1
ATOM 898 C C . LYS A 1 110 ? 3.424 13.092 9.829 1.00 92.75 110 LYS A C 1
ATOM 900 O O . LYS A 1 110 ? 3.502 14.097 10.537 1.00 92.75 110 LYS A O 1
ATOM 905 N N . TYR A 1 111 ? 2.274 12.647 9.321 1.00 90.44 111 TYR A N 1
ATOM 906 C CA . TYR A 1 111 ? 0.995 13.310 9.581 1.00 90.44 111 TYR A CA 1
ATOM 907 C C . TYR A 1 111 ? 0.581 13.202 11.046 1.00 90.44 111 TYR A C 1
ATOM 909 O O . TYR A 1 111 ? 0.212 14.222 11.624 1.00 90.44 111 TYR A O 1
ATOM 917 N N . ARG A 1 112 ? 0.741 12.029 11.672 1.00 86.94 112 ARG A N 1
ATOM 918 C CA . ARG A 1 112 ? 0.461 11.848 13.104 1.00 86.94 112 ARG A CA 1
ATOM 919 C C . ARG A 1 112 ? 1.294 12.797 13.965 1.00 86.94 112 ARG A C 1
ATOM 921 O O . ARG A 1 112 ? 0.739 13.605 14.695 1.00 86.94 112 ARG A O 1
ATOM 928 N N . LYS A 1 113 ? 2.619 12.822 13.768 1.00 88.12 113 LYS A N 1
ATOM 929 C CA . LYS A 1 113 ? 3.517 13.731 14.506 1.00 88.12 113 LYS A CA 1
ATOM 930 C C . LYS A 1 113 ? 3.151 15.208 14.313 1.00 88.12 113 LYS A C 1
ATOM 932 O O . LYS A 1 113 ? 3.274 16.011 15.237 1.00 88.12 113 LYS A O 1
ATOM 937 N N . LYS A 1 114 ? 2.724 15.586 13.104 1.00 86.81 114 LYS A N 1
ATOM 938 C CA . LYS A 1 114 ? 2.283 16.952 12.801 1.00 86.81 114 LYS A CA 1
ATOM 939 C C . LYS A 1 114 ? 0.966 17.291 13.507 1.00 86.81 114 LYS A C 1
ATOM 941 O O . LYS A 1 114 ? 0.840 18.413 13.993 1.00 86.81 114 LYS A O 1
ATOM 946 N N . ALA A 1 115 ? 0.018 16.359 13.574 1.00 82.06 115 ALA A N 1
ATOM 947 C CA . ALA A 1 115 ? -1.219 16.528 14.332 1.00 82.06 115 ALA A CA 1
ATOM 948 C C . ALA A 1 115 ? -0.917 16.715 15.828 1.00 82.06 115 ALA A C 1
ATOM 950 O O . ALA A 1 115 ? -1.312 17.730 16.399 1.00 82.06 115 ALA A O 1
ATOM 951 N N . ASP A 1 116 ? -0.075 15.853 16.402 1.00 78.94 116 ASP A N 1
ATOM 952 C CA . ASP A 1 116 ? 0.341 15.931 17.810 1.00 78.94 116 ASP A CA 1
ATOM 953 C C . ASP A 1 116 ? 1.020 17.275 18.136 1.00 78.94 116 ASP A C 1
ATOM 955 O O . ASP A 1 116 ? 0.719 17.922 19.139 1.00 78.94 116 ASP A O 1
ATOM 959 N N . SER A 1 117 ? 1.902 17.757 17.249 1.00 77.75 117 SER A N 1
ATOM 960 C CA . SER A 1 117 ? 2.574 19.054 17.430 1.00 77.75 117 SER A CA 1
ATOM 961 C C . SER A 1 117 ? 1.630 20.260 17.389 1.00 77.75 117 SER A C 1
ATOM 963 O O . SER A 1 117 ? 1.946 21.297 17.966 1.00 77.75 117 SER A O 1
ATOM 965 N N . ARG A 1 118 ? 0.482 20.145 16.707 1.00 68.88 118 ARG A N 1
ATOM 966 C CA . ARG A 1 118 ? -0.544 21.196 16.653 1.00 68.88 118 ARG A CA 1
ATOM 967 C C . ARG A 1 118 ? -1.440 21.161 17.888 1.00 68.88 118 ARG A C 1
ATOM 969 O O . ARG A 1 118 ? -1.807 22.223 18.381 1.00 68.88 118 ARG A O 1
ATOM 976 N N . ALA A 1 119 ? -1.732 19.969 18.406 1.00 62.06 119 ALA A N 1
ATOM 977 C CA . ALA A 1 119 ? -2.491 19.785 19.640 1.00 62.06 119 ALA A CA 1
ATOM 978 C C . ALA A 1 119 ? -1.728 20.296 20.880 1.00 62.06 119 ALA A C 1
ATOM 980 O O . ALA A 1 119 ? -2.327 20.865 21.787 1.00 62.06 119 ALA A O 1
ATOM 981 N N . GLY A 1 120 ? -0.391 20.201 20.895 1.00 54.50 120 GLY A N 1
ATOM 982 C CA . GLY A 1 120 ? 0.457 20.664 22.006 1.00 54.50 120 GLY A CA 1
ATOM 983 C C . GLY A 1 120 ? 0.511 22.184 22.258 1.00 54.50 120 GLY A C 1
ATOM 984 O O . GLY A 1 120 ? 1.230 22.611 23.159 1.00 54.50 120 GLY A O 1
ATOM 985 N N . GLY A 1 121 ? -0.212 23.009 21.488 1.00 48.75 121 GLY A N 1
ATOM 986 C CA . GLY A 1 121 ? -0.286 24.469 21.661 1.00 48.75 121 GLY A CA 1
ATOM 987 C C . GLY A 1 121 ? -1.443 24.978 22.537 1.00 48.75 121 GLY A C 1
ATOM 988 O O . GLY A 1 121 ? -1.463 26.162 22.866 1.00 48.75 121 GLY A O 1
ATOM 989 N N . ALA A 1 122 ? -2.394 24.123 22.931 1.00 40.44 122 ALA A N 1
ATOM 990 C CA . ALA A 1 122 ? -3.555 24.508 23.735 1.00 40.44 122 ALA A CA 1
ATOM 991 C C . ALA A 1 122 ? -3.857 23.460 24.828 1.00 40.44 122 ALA A C 1
ATOM 993 O O . ALA A 1 122 ? -4.282 22.355 24.535 1.00 40.44 122 ALA A O 1
ATOM 994 N N . PHE A 1 123 ? -3.584 23.836 26.082 1.00 33.88 123 PHE A N 1
ATOM 995 C CA . PHE A 1 123 ? -4.127 23.347 27.365 1.00 33.88 123 PHE A CA 1
ATOM 996 C C . PHE A 1 123 ? -4.766 21.935 27.496 1.00 33.88 123 PHE A C 1
ATOM 998 O O . PHE A 1 123 ? -5.818 21.651 26.941 1.00 33.88 123 PHE A O 1
ATOM 1005 N N . SER A 1 124 ? -4.192 21.166 28.438 1.00 33.72 124 SER A N 1
ATOM 1006 C CA . SER A 1 124 ? -4.802 20.224 29.408 1.00 33.72 124 SER A CA 1
ATOM 1007 C C . SER A 1 124 ? -5.850 19.187 28.960 1.00 33.72 124 SER A C 1
ATOM 1009 O O . SER A 1 124 ? -7.000 19.528 28.705 1.00 33.72 124 SER A O 1
ATOM 1011 N N . GLY A 1 125 ? -5.496 17.909 29.152 1.00 34.94 125 GLY A N 1
ATOM 1012 C CA . GLY A 1 125 ? -6.421 16.848 29.573 1.00 34.94 125 GLY A CA 1
ATOM 1013 C C . GLY A 1 125 ? -7.013 15.980 28.461 1.00 34.94 125 GLY A C 1
ATOM 1014 O O . GLY A 1 125 ? -7.931 16.401 27.767 1.00 34.94 125 GLY A O 1
ATOM 1015 N N . ASP A 1 126 ? -6.509 14.747 28.356 1.00 37.88 126 ASP A N 1
ATOM 1016 C CA . ASP A 1 126 ? -7.239 13.516 28.012 1.00 37.88 126 ASP A CA 1
ATOM 1017 C C . ASP A 1 126 ? -8.455 13.648 27.076 1.00 37.88 126 ASP A C 1
ATOM 1019 O O . ASP A 1 126 ? -9.579 13.274 27.415 1.00 37.88 126 ASP A O 1
ATOM 1023 N N . ARG A 1 127 ? -8.237 14.115 25.846 1.00 42.94 127 ARG A N 1
ATOM 1024 C CA . ARG A 1 127 ? -9.109 13.763 24.721 1.00 42.94 127 ARG A CA 1
ATOM 1025 C C . ARG A 1 127 ? -8.263 13.105 23.653 1.00 42.94 127 ARG A C 1
ATOM 1027 O O . ARG A 1 127 ? -7.544 13.777 22.922 1.00 42.94 127 ARG A O 1
ATOM 1034 N N . GLN A 1 128 ? -8.370 11.783 23.557 1.00 52.09 128 GLN A N 1
ATOM 1035 C CA . GLN A 1 128 ? -8.139 11.123 22.280 1.00 52.09 128 GLN A CA 1
ATOM 1036 C C . GLN A 1 128 ? -9.126 11.757 21.293 1.00 52.09 128 GLN A C 1
ATOM 1038 O O . GLN A 1 128 ? -10.331 11.538 21.405 1.00 52.09 128 GLN A O 1
ATOM 1043 N N . GLU A 1 129 ? -8.641 12.621 20.400 1.00 58.47 129 GLU A N 1
ATOM 1044 C CA . GLU A 1 129 ? -9.426 13.099 19.263 1.00 58.47 129 GLU A CA 1
ATOM 1045 C C . GLU A 1 129 ? -9.813 11.866 18.441 1.00 58.47 129 GLU A C 1
ATOM 1047 O O . GLU A 1 129 ? -8.993 11.271 17.743 1.00 58.47 129 GLU A O 1
ATOM 1052 N N . GLN A 1 130 ? -11.052 11.419 18.621 1.00 64.50 130 GLN A N 1
ATOM 1053 C CA . GLN A 1 130 ? -11.596 10.270 17.918 1.00 64.50 130 GLN A CA 1
ATOM 1054 C C . GLN A 1 130 ? -11.752 10.614 16.435 1.00 64.50 130 GLN A C 1
ATOM 1056 O O . GLN A 1 130 ? -12.185 11.715 16.087 1.00 64.50 130 GLN A O 1
ATOM 1061 N N . SER A 1 131 ? -11.406 9.673 15.554 1.00 67.56 131 SER A N 1
ATOM 1062 C CA . SER A 1 131 ? -11.557 9.869 14.110 1.00 67.56 131 SER A CA 1
ATOM 1063 C C . SER A 1 131 ? -13.030 10.069 13.748 1.00 67.56 131 SER A C 1
ATOM 1065 O O . SER A 1 131 ? -13.868 9.244 14.104 1.00 67.56 131 SER A O 1
ATOM 1067 N N . THR A 1 132 ? -13.329 11.145 13.020 1.00 73.94 132 THR A N 1
ATOM 1068 C CA . THR A 1 132 ? -14.662 11.470 12.480 1.00 73.94 132 THR A CA 1
ATOM 1069 C C . THR A 1 132 ? -14.788 11.148 10.987 1.00 73.94 132 THR A C 1
ATOM 1071 O O . THR A 1 132 ? -15.756 11.547 10.339 1.00 73.94 132 THR A O 1
ATOM 1074 N N . ALA A 1 133 ? -13.790 10.473 10.406 1.00 74.69 133 ALA A N 1
ATOM 1075 C CA . ALA A 1 133 ? -13.804 10.116 8.994 1.00 74.69 133 ALA A CA 1
ATOM 1076 C C . ALA A 1 133 ? -14.940 9.127 8.695 1.00 74.69 133 ALA A C 1
ATOM 1078 O O . ALA A 1 133 ? -15.123 8.147 9.412 1.00 74.69 133 ALA A O 1
ATOM 1079 N N . SER A 1 134 ? -15.682 9.383 7.615 1.00 78.88 134 SER A N 1
ATOM 1080 C CA . SER A 1 134 ? -16.718 8.463 7.143 1.00 78.88 134 SER A CA 1
ATOM 1081 C C . SER A 1 134 ? -16.076 7.167 6.622 1.00 78.88 134 SER A C 1
ATOM 1083 O O . SER A 1 134 ? -15.138 7.266 5.823 1.00 78.88 134 SER A O 1
ATOM 1085 N N . PRO A 1 135 ? -16.584 5.982 7.013 1.00 78.06 135 PRO A N 1
ATOM 1086 C CA . PRO A 1 135 ? -16.067 4.690 6.552 1.00 78.06 135 PRO A CA 1
ATOM 1087 C C . PRO A 1 135 ? -16.066 4.552 5.024 1.00 78.06 135 PRO A C 1
ATOM 1089 O O . PRO A 1 135 ? -15.067 4.153 4.436 1.00 78.06 135 PRO A O 1
ATOM 1092 N N . TYR A 1 136 ? -17.127 5.033 4.376 1.00 78.94 136 TYR A N 1
ATOM 1093 C CA . TYR A 1 136 ? -17.303 5.052 2.920 1.00 78.94 136 TYR A CA 1
ATOM 1094 C C . TYR A 1 136 ? -16.314 5.931 2.142 1.00 78.94 136 TYR A C 1
ATOM 1096 O O . TYR A 1 136 ? -16.365 5.974 0.922 1.00 78.94 136 TYR A O 1
ATOM 1104 N N . ARG A 1 137 ? -15.474 6.733 2.810 1.00 81.38 137 ARG A N 1
ATOM 1105 C CA . ARG A 1 137 ? -14.416 7.498 2.120 1.00 81.38 137 ARG A CA 1
ATOM 1106 C C . ARG A 1 137 ? -13.092 6.749 2.052 1.00 81.38 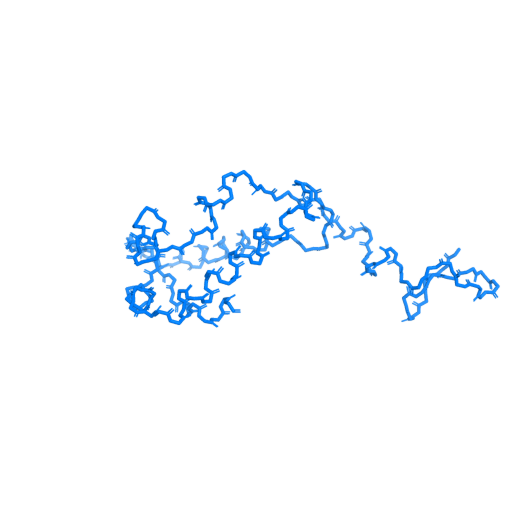137 ARG A C 1
ATOM 1108 O O . ARG A 1 137 ? -12.170 7.240 1.404 1.00 81.38 137 ARG A O 1
ATOM 1115 N N . ILE A 1 138 ? -12.966 5.679 2.827 1.00 77.19 138 ILE A N 1
ATOM 1116 C CA . ILE A 1 138 ? -11.741 4.890 2.956 1.00 77.19 138 ILE A CA 1
ATOM 1117 C C . ILE A 1 138 ? -11.812 3.666 2.038 1.00 77.19 138 ILE A C 1
ATOM 1119 O O . ILE A 1 138 ? -10.773 3.265 1.515 1.00 77.19 138 ILE A O 1
ATOM 1123 N N . LEU A 1 139 ? -13.023 3.131 1.864 1.00 59.28 139 LEU A N 1
ATOM 1124 C CA . LEU A 1 139 ? -13.405 2.089 0.913 1.00 59.28 139 LEU A CA 1
ATOM 1125 C C . LEU A 1 139 ? -13.755 2.739 -0.434 1.00 59.28 139 LEU A C 1
ATOM 1127 O O . LEU A 1 139 ? -13.322 2.215 -1.478 1.00 59.28 139 LEU A O 1
#

InterPro domains:
  IPR007075 RNA polymerase Rpb1, domain 6 [PF04992] (31-117)

pLDDT: mean 85.73, std 13.64, range [33.72, 96.12]

Secondary structure (DSSP, 8-state):
-EE-TTS-EE-TT--EEESSGGGT---GGG-EEEE---TTHHHHH---SSS-TTSSPPTTSB-HHHHHHHHH-HHHHHHHHHHHHHHHHHGGG--SEEEES--HHHHHHHHHHHHHHHHTTS--S-----B---GGGT-

Sequence (139 aa):
ATVHHDYSVRTESGCILQFVYGDDAFDATHLENVSVDMSNFKERFFIDNFIDLEYSIKPGAVSRDVYELMCDDAELQQLLDEEYEYLHANRHLLSDRYASPVNIQRILMKYRKKADSRAGGAFSGDRQEQSTASPYRIL

Foldseek 3Di:
DDQDPQQFDADPVRHTPGSHVVVPVDDPVLWDKDFDDCPPVCLPQPEDLEDDCSRHDDPPQADPVQNVCVNPDPVLNVVSVVVSVVCVVCVVVDDRIDIDSDDVVVVVVVVVVVVVVVVVPDDDDDDPPGHPDHSVVVD

Organism: NCBI:txid320908